Protein AF-A0A820RJI2-F1 (afdb_monomer_lite)

Radius of gyration: 17.26 Å; chains: 1; bounding box: 48×30×41 Å

pLDDT: mean 88.32, std 9.88, range [41.97, 96.56]

Secondary structure (DSSP, 8-state):
----------S-HHHHHHHHHHHHT--EEEEEEEE-GGGPPPHHHHHHHHHHH--EEEEEE-TTSS-EEEEEEEEGGGHHHHHHHHHHHHT--

InterPro domains:
  IPR054727 Protein bicaudal C homolog 1, KH-like domain [PF22985] (30-92)

Sequence (93 aa):
YGRRTSVTITGSPTQVCQARKLFDLCLPIILTFEIPIDKEPTRAQIAHIKDKLNVTTTVRTRKDKIGKLVTVQSQEYNCDQLFRARAIILGLP

Foldseek 3Di:
DDDDDDDDDDDPPVVVVVVVVVVVQQAKDKDKDKDAPVLADDPVLQVVLCVPQVKHWDWAQDPVNGIIMIMIMDTNNSVVSSVVSVCVSHVHD

Organism: NCBI:txid433720

Structure (mmCIF, N/CA/C/O backbone):
data_AF-A0A820RJI2-F1
#
_entry.id   AF-A0A820RJI2-F1
#
loop_
_atom_site.group_PDB
_atom_site.id
_atom_site.type_symbol
_atom_site.label_atom_id
_atom_site.label_alt_id
_atom_site.label_comp_id
_atom_site.label_asym_id
_atom_site.label_entity_id
_atom_site.label_seq_id
_atom_site.pdbx_PDB_ins_code
_atom_site.Cartn_x
_atom_site.Cartn_y
_atom_site.Cartn_z
_atom_site.occupancy
_atom_site.B_iso_or_equiv
_atom_site.auth_seq_id
_atom_site.auth_comp_id
_atom_site.auth_asym_id
_atom_site.auth_atom_id
_atom_site.pdbx_PDB_model_num
ATOM 1 N N . TYR A 1 1 ? 9.630 13.415 15.808 1.00 41.97 1 TYR A N 1
ATOM 2 C CA . TYR A 1 1 ? 8.568 13.050 16.764 1.00 41.97 1 TYR A CA 1
ATOM 3 C C . TYR A 1 1 ? 7.275 13.721 16.326 1.00 41.97 1 TYR A C 1
ATOM 5 O O . TYR A 1 1 ? 7.220 14.943 16.299 1.00 41.97 1 TYR A O 1
ATOM 13 N N . GLY A 1 2 ? 6.314 12.940 15.824 1.00 53.50 2 GLY A N 1
ATOM 14 C CA . GLY A 1 2 ? 5.109 13.443 15.151 1.00 53.50 2 GLY A CA 1
ATOM 15 C C . GLY A 1 2 ? 4.125 14.138 16.096 1.00 53.50 2 GLY A C 1
ATOM 16 O O . GLY A 1 2 ? 3.994 13.760 17.258 1.00 53.50 2 GLY A O 1
ATOM 17 N N . ARG A 1 3 ? 3.449 15.169 15.579 1.00 58.16 3 ARG A N 1
ATOM 18 C CA . ARG A 1 3 ? 2.409 15.961 16.253 1.00 58.16 3 ARG A CA 1
ATOM 19 C C . ARG A 1 3 ? 1.328 15.028 16.815 1.00 58.16 3 ARG A C 1
ATOM 21 O O . ARG A 1 3 ? 0.738 14.264 16.060 1.00 58.16 3 ARG A O 1
ATOM 28 N N . ARG A 1 4 ? 1.065 15.086 18.126 1.00 68.88 4 ARG A N 1
ATOM 29 C CA . ARG A 1 4 ? -0.065 14.371 18.736 1.00 68.88 4 ARG A CA 1
ATOM 30 C C . ARG A 1 4 ? -1.358 15.065 18.321 1.00 68.88 4 ARG A C 1
ATOM 32 O O . ARG A 1 4 ? -1.627 16.182 18.752 1.00 68.88 4 ARG A O 1
ATOM 39 N N . THR A 1 5 ? -2.131 14.418 17.465 1.00 74.06 5 THR A N 1
ATOM 40 C CA . THR A 1 5 ? -3.499 14.812 17.125 1.00 74.06 5 THR A CA 1
ATOM 41 C C . THR A 1 5 ? -4.455 14.119 18.091 1.00 74.06 5 THR A C 1
ATOM 43 O O . THR A 1 5 ? -4.461 12.895 18.180 1.00 74.06 5 THR A O 1
ATOM 46 N N . SER A 1 6 ? -5.249 14.890 18.837 1.00 82.25 6 SER A N 1
ATOM 47 C CA . SER A 1 6 ? -6.343 14.362 19.660 1.00 82.25 6 SER A CA 1
ATOM 48 C C . SER A 1 6 ? -7.656 14.443 18.889 1.00 82.25 6 SER A C 1
ATOM 50 O O . SER A 1 6 ? -7.975 15.491 18.329 1.00 82.25 6 SER A O 1
ATOM 52 N N . VAL A 1 7 ? -8.421 13.354 18.887 1.00 84.06 7 VAL A N 1
ATOM 53 C CA . VAL A 1 7 ? -9.749 13.276 18.267 1.00 84.06 7 VAL A CA 1
ATOM 54 C C . VAL A 1 7 ? -10.780 13.060 19.373 1.00 84.06 7 VAL A C 1
ATOM 56 O O . VAL A 1 7 ? -10.641 12.123 20.159 1.00 84.06 7 VAL A O 1
ATOM 59 N N . THR A 1 8 ? -11.801 13.917 19.438 1.00 90.00 8 THR A N 1
ATOM 60 C CA . THR A 1 8 ? -12.905 13.810 20.405 1.00 90.00 8 THR A CA 1
ATOM 61 C C . THR A 1 8 ? -14.146 13.275 19.699 1.00 90.00 8 THR A C 1
ATOM 63 O O . THR A 1 8 ? -14.580 13.851 18.705 1.00 90.00 8 THR A O 1
ATOM 66 N N . ILE A 1 9 ? -14.718 12.187 20.217 1.00 87.56 9 ILE A N 1
ATOM 67 C 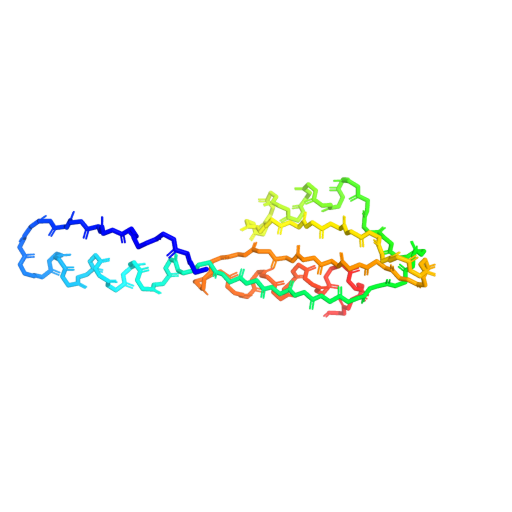CA . ILE A 1 9 ? -15.937 11.551 1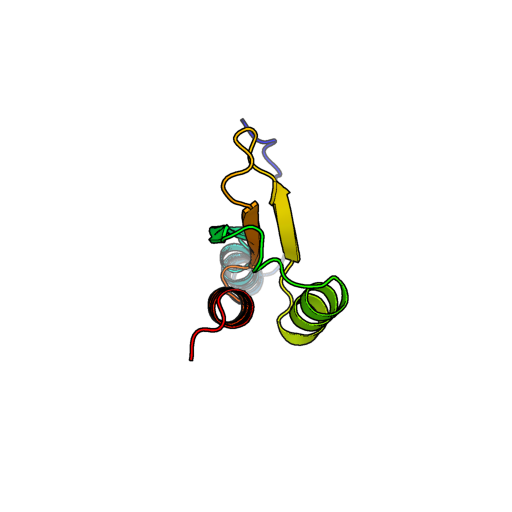9.697 1.00 87.56 9 ILE A CA 1
ATOM 68 C C . ILE A 1 9 ? -16.967 11.535 20.828 1.00 87.56 9 ILE A C 1
ATOM 70 O O . ILE A 1 9 ? -16.664 11.064 21.924 1.00 87.56 9 ILE A O 1
ATOM 74 N N . THR A 1 10 ? -18.169 12.049 20.578 1.00 93.56 10 THR A N 1
ATOM 75 C CA . THR A 1 10 ? -19.264 12.118 21.556 1.00 93.56 10 THR A CA 1
ATOM 76 C C . THR A 1 10 ? -20.495 11.385 21.024 1.00 93.56 10 THR A C 1
ATOM 78 O O . THR A 1 10 ? -20.750 11.361 19.822 1.00 93.56 10 THR A O 1
ATOM 81 N N . GLY A 1 11 ? -21.243 10.738 21.916 1.00 93.69 11 GLY A N 1
ATOM 82 C CA . GLY A 1 11 ? -22.403 9.918 21.567 1.00 93.69 11 GLY A CA 1
ATOM 83 C C . GLY A 1 11 ? -22.746 8.942 22.688 1.00 93.69 11 GLY A C 1
ATOM 84 O O . GLY A 1 11 ? -22.187 9.025 23.783 1.00 93.69 11 GLY A O 1
ATOM 85 N N . SER A 1 12 ? -23.648 7.997 22.421 1.00 96.56 12 SER A N 1
ATOM 86 C CA . SER A 1 12 ? -23.906 6.909 23.373 1.00 96.56 12 SER A CA 1
ATOM 87 C C . SER A 1 12 ? -22.653 6.033 23.564 1.00 96.56 12 SER A C 1
ATOM 89 O O . SER A 1 12 ? -21.852 5.911 22.630 1.00 96.56 12 SER A O 1
ATOM 91 N N . PRO A 1 13 ? -22.479 5.368 24.726 1.00 93.56 13 PRO A N 1
ATOM 92 C CA . PRO A 1 13 ? -21.320 4.506 24.978 1.00 93.56 13 PRO A CA 1
ATOM 93 C C . PRO A 1 13 ? -21.072 3.483 23.859 1.00 93.56 13 PRO A C 1
ATOM 95 O O . PRO A 1 13 ? -19.943 3.319 23.397 1.00 93.56 13 PRO A O 1
ATOM 98 N N . THR A 1 14 ? -22.140 2.863 23.348 1.00 94.81 14 THR A N 1
ATOM 99 C CA . THR A 1 14 ? -22.079 1.889 22.251 1.00 94.81 14 THR A CA 1
ATOM 100 C C . THR A 1 14 ? -21.541 2.504 20.957 1.00 94.81 14 THR A C 1
ATOM 102 O O . THR A 1 14 ? -20.660 1.922 20.323 1.00 94.81 14 THR A O 1
ATOM 105 N N . GLN A 1 15 ? -22.021 3.694 20.580 1.00 93.50 15 GLN A N 1
ATOM 106 C CA . GLN A 1 15 ? -21.576 4.397 19.371 1.00 93.50 15 GLN A CA 1
ATOM 107 C C . GLN A 1 15 ? -20.115 4.839 19.477 1.00 93.50 15 GLN A C 1
ATOM 109 O O . GLN A 1 15 ? -19.358 4.684 18.520 1.00 93.50 15 GLN A O 1
ATOM 114 N N . VAL A 1 16 ? -19.692 5.338 20.643 1.00 94.50 16 VAL A N 1
ATOM 115 C CA . VAL A 1 16 ? -18.301 5.760 20.869 1.00 94.50 16 VAL A CA 1
ATOM 116 C C . VAL A 1 16 ? -17.353 4.558 20.802 1.00 94.50 16 VAL A C 1
ATOM 118 O O . VAL A 1 16 ? -16.316 4.632 20.142 1.00 94.50 16 VAL A O 1
ATOM 121 N N . CYS A 1 17 ? -17.721 3.419 21.399 1.00 90.19 17 CYS A N 1
ATOM 122 C CA . CYS A 1 17 ? -16.937 2.186 21.289 1.00 90.19 17 CYS A CA 1
ATOM 123 C C . CYS A 1 17 ? -16.843 1.668 19.846 1.00 90.19 17 CYS A C 1
ATOM 125 O O . CYS A 1 17 ? -15.781 1.203 19.434 1.00 90.19 17 CYS A O 1
ATOM 127 N N . GLN A 1 18 ? -17.923 1.743 19.064 1.00 89.94 18 GLN A N 1
ATOM 128 C CA . GLN A 1 18 ? -17.897 1.368 17.646 1.00 89.94 18 GLN A CA 1
ATOM 129 C C . GLN A 1 18 ? -17.008 2.306 16.826 1.00 89.94 18 GLN A C 1
ATOM 131 O O . GLN A 1 18 ? -16.153 1.837 16.075 1.00 89.94 18 GLN A O 1
ATOM 136 N N . ALA A 1 19 ? -17.153 3.619 17.013 1.00 89.31 19 ALA A N 1
ATOM 137 C CA . ALA A 1 19 ? -16.328 4.612 16.338 1.00 89.31 19 ALA A CA 1
ATOM 138 C C . ALA A 1 19 ? -14.837 4.408 16.645 1.00 89.31 19 ALA A C 1
ATOM 140 O O . ALA A 1 19 ? -14.008 4.513 15.744 1.00 89.31 19 ALA A O 1
ATOM 141 N N . ARG A 1 20 ? -14.497 4.038 17.889 1.00 87.75 20 ARG A N 1
ATOM 142 C CA . ARG A 1 20 ? -13.120 3.711 18.273 1.00 87.75 20 ARG A CA 1
ATOM 143 C C . ARG A 1 20 ? -12.555 2.535 17.477 1.00 87.75 20 ARG A C 1
ATOM 145 O O . ARG A 1 20 ? -11.472 2.665 16.924 1.00 87.75 20 ARG A O 1
ATOM 152 N N . LYS A 1 21 ? -13.306 1.435 17.356 1.00 84.12 21 LYS A N 1
ATOM 153 C CA . LYS A 1 21 ? -12.883 0.262 16.570 1.00 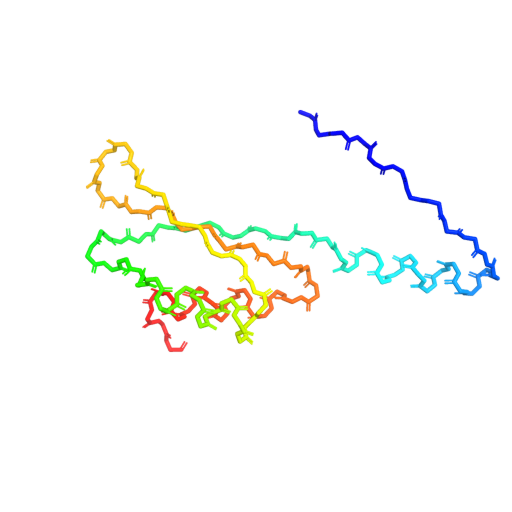84.12 21 LYS A CA 1
ATOM 154 C C . LYS A 1 21 ? -12.648 0.604 15.098 1.00 84.12 21 LYS A C 1
ATOM 156 O O . LYS A 1 21 ? -11.688 0.127 14.512 1.00 84.12 21 LYS A O 1
ATOM 161 N N . LEU A 1 22 ? -13.503 1.441 14.507 1.00 82.06 22 LEU A N 1
ATOM 162 C CA . LEU A 1 22 ? -13.319 1.905 13.127 1.00 82.06 22 LEU A CA 1
ATOM 163 C C . LEU A 1 22 ? -12.074 2.789 12.985 1.00 82.06 22 LEU A C 1
ATOM 165 O O . LEU A 1 22 ? -11.368 2.691 11.988 1.00 82.06 22 LEU A O 1
ATOM 169 N N . PHE A 1 23 ? -11.784 3.625 13.983 1.00 80.56 23 PHE A N 1
ATOM 170 C CA . PHE A 1 23 ? -10.594 4.475 13.995 1.00 80.56 23 PHE A CA 1
ATOM 171 C C . PHE A 1 23 ? -9.295 3.684 14.099 1.00 80.56 23 PHE A C 1
ATOM 173 O O . PHE A 1 23 ? -8.348 4.001 13.383 1.00 80.56 23 PHE A O 1
ATOM 180 N N . ASP A 1 24 ? -9.260 2.662 14.954 1.00 73.31 24 ASP A N 1
ATOM 181 C CA . ASP A 1 24 ? -8.082 1.806 15.112 1.00 73.31 24 ASP A CA 1
ATOM 182 C C . ASP A 1 24 ? -7.758 1.059 13.798 1.00 73.31 24 ASP A C 1
ATOM 184 O O . ASP A 1 24 ? -6.602 0.762 13.540 1.00 73.31 24 ASP A O 1
ATOM 188 N N . LEU A 1 25 ? -8.741 0.848 12.912 1.00 69.94 25 LEU A N 1
ATOM 189 C CA . LEU A 1 25 ? -8.544 0.270 11.573 1.00 69.94 25 LEU A CA 1
ATOM 190 C C . LEU A 1 25 ? -8.118 1.296 10.501 1.00 69.94 25 LEU A C 1
ATOM 192 O O . LEU A 1 25 ? -7.660 0.910 9.424 1.00 69.94 25 LEU A O 1
ATOM 196 N N . CYS A 1 26 ? -8.250 2.598 10.773 1.00 78.94 26 CYS A N 1
ATOM 197 C CA . CYS A 1 26 ? -7.874 3.707 9.882 1.00 78.94 26 CYS A CA 1
ATOM 198 C C . CYS A 1 26 ? -6.426 4.174 10.106 1.00 78.94 26 CYS A C 1
ATOM 200 O O . CYS A 1 26 ? -6.104 5.355 9.934 1.00 78.94 26 CYS A O 1
ATOM 202 N N . LEU A 1 27 ? -5.555 3.268 10.548 1.00 86.69 27 LEU A N 1
ATOM 203 C CA . LEU A 1 27 ? -4.141 3.559 10.712 1.00 86.69 27 LEU A CA 1
ATOM 204 C C . LEU A 1 27 ? -3.441 3.510 9.345 1.00 86.69 27 LEU A C 1
ATOM 206 O O . LEU A 1 27 ? -3.597 2.535 8.603 1.00 86.69 27 LEU A O 1
ATOM 210 N N . PRO A 1 28 ? -2.652 4.538 8.985 1.00 90.31 28 PRO A N 1
ATOM 211 C CA . PRO A 1 28 ? -1.898 4.519 7.746 1.00 90.31 28 PRO A CA 1
ATOM 212 C C . PRO A 1 28 ? -0.747 3.513 7.846 1.00 90.31 28 PRO A C 1
ATOM 214 O O . PRO A 1 28 ? 0.107 3.611 8.728 1.00 90.31 28 PRO A O 1
ATOM 217 N N . ILE A 1 29 ? -0.677 2.598 6.886 1.00 92.75 29 ILE A N 1
ATOM 218 C CA . ILE A 1 29 ? 0.425 1.650 6.712 1.00 92.75 29 ILE A CA 1
ATOM 219 C C . ILE A 1 29 ? 1.282 2.033 5.515 1.00 92.75 29 ILE A C 1
ATOM 221 O O . ILE A 1 29 ? 0.811 2.614 4.534 1.00 92.75 29 ILE A O 1
ATOM 225 N N . ILE A 1 30 ? 2.569 1.702 5.598 1.00 95.00 30 ILE A N 1
ATOM 226 C CA . ILE A 1 30 ? 3.559 2.036 4.579 1.00 95.00 30 ILE A CA 1
ATOM 227 C C . ILE A 1 30 ? 4.425 0.809 4.314 1.00 95.00 30 ILE A C 1
ATOM 229 O O . ILE A 1 30 ? 5.051 0.279 5.228 1.00 95.00 30 ILE A O 1
ATOM 233 N N . LEU A 1 31 ? 4.514 0.403 3.049 1.00 95.19 31 LEU A N 1
ATOM 234 C CA . LEU A 1 31 ? 5.411 -0.646 2.581 1.00 95.19 31 LEU A CA 1
ATOM 235 C C . LEU A 1 31 ? 6.412 -0.053 1.603 1.00 95.19 31 LEU A C 1
ATOM 237 O O . LEU A 1 31 ? 6.034 0.595 0.630 1.00 95.19 31 LEU A O 1
ATOM 241 N N . THR A 1 32 ? 7.695 -0.273 1.865 1.00 95.19 32 THR A N 1
ATOM 242 C CA . THR A 1 32 ? 8.775 0.242 1.024 1.00 95.19 32 THR A CA 1
ATOM 243 C C . THR A 1 32 ? 9.643 -0.904 0.531 1.00 95.19 32 THR A C 1
ATOM 245 O O . THR A 1 32 ? 10.020 -1.772 1.314 1.00 95.19 32 THR A O 1
ATOM 248 N N . PHE A 1 33 ? 9.942 -0.917 -0.765 1.00 93.81 33 PHE A N 1
ATOM 249 C CA . PHE A 1 33 ? 10.766 -1.942 -1.400 1.00 93.81 33 PHE A CA 1
ATOM 250 C C . PHE A 1 33 ? 11.583 -1.363 -2.555 1.00 93.81 33 PHE A C 1
ATOM 252 O O . PHE A 1 33 ? 11.300 -0.274 -3.056 1.00 93.81 33 PHE A O 1
ATOM 259 N N . GLU A 1 34 ? 12.614 -2.093 -2.967 1.00 92.00 34 GLU A N 1
ATOM 260 C CA . GLU A 1 34 ? 13.507 -1.690 -4.052 1.00 92.00 34 GLU A CA 1
ATOM 261 C C . GLU A 1 34 ? 13.160 -2.404 -5.356 1.00 92.00 34 GLU A C 1
ATOM 263 O O . GLU A 1 34 ? 12.776 -3.575 -5.352 1.00 92.00 34 GLU A O 1
ATOM 268 N N . ILE A 1 35 ? 13.318 -1.690 -6.470 1.00 91.38 35 ILE A N 1
ATOM 269 C CA . ILE A 1 35 ? 13.183 -2.223 -7.827 1.00 91.38 35 ILE A CA 1
ATOM 270 C C . ILE A 1 35 ? 14.379 -1.810 -8.699 1.00 91.38 35 ILE A C 1
ATOM 272 O O . ILE A 1 35 ? 14.959 -0.738 -8.479 1.00 91.38 35 ILE A O 1
ATOM 276 N N . PRO A 1 36 ? 14.734 -2.620 -9.711 1.00 89.19 36 PRO A N 1
ATOM 277 C CA . PRO A 1 36 ? 15.654 -2.213 -10.770 1.00 89.19 36 PRO A CA 1
ATOM 278 C C . PRO A 1 36 ? 15.163 -0.957 -11.511 1.00 89.19 36 PRO A C 1
ATOM 280 O O . PRO A 1 36 ? 13.960 -0.705 -11.596 1.00 89.19 36 PRO A O 1
ATOM 283 N N . ILE A 1 37 ? 16.084 -0.155 -12.053 1.00 85.50 37 ILE A N 1
ATOM 284 C CA . ILE A 1 37 ? 15.752 1.119 -12.728 1.00 85.50 37 ILE A CA 1
ATOM 285 C C . ILE A 1 37 ? 14.910 0.908 -13.988 1.00 85.50 37 ILE A C 1
ATOM 287 O O . ILE A 1 37 ? 14.031 1.717 -14.276 1.00 85.50 37 ILE A O 1
ATOM 291 N N . ASP A 1 38 ? 15.170 -0.177 -14.705 1.00 86.38 38 ASP A N 1
ATOM 292 C CA . ASP A 1 38 ? 14.470 -0.630 -15.907 1.00 86.38 38 ASP A CA 1
ATOM 293 C C . ASP A 1 38 ? 13.045 -1.134 -15.628 1.00 86.38 38 ASP A C 1
ATOM 295 O O . ASP A 1 38 ? 12.236 -1.222 -16.547 1.00 86.38 38 ASP A O 1
ATOM 299 N N . LYS A 1 39 ? 12.709 -1.413 -14.362 1.00 87.25 39 LYS A N 1
ATOM 300 C CA . LYS A 1 39 ? 11.389 -1.905 -13.938 1.00 87.25 39 LYS A CA 1
ATOM 301 C C . LYS A 1 39 ? 10.501 -0.833 -13.307 1.00 87.25 39 LYS A C 1
ATOM 303 O O . LYS A 1 39 ? 9.564 -1.155 -12.580 1.00 87.25 39 LYS A O 1
ATOM 308 N N . GLU A 1 40 ? 10.790 0.445 -13.540 1.00 88.62 40 GLU A N 1
ATOM 309 C CA . GLU A 1 40 ? 9.969 1.526 -12.993 1.00 88.62 40 GLU A CA 1
ATOM 310 C C . GLU A 1 40 ? 8.518 1.465 -13.509 1.00 88.62 40 GLU A C 1
ATOM 312 O O . GLU A 1 40 ? 8.301 1.436 -14.723 1.00 88.62 40 GLU A O 1
ATOM 317 N N . PRO A 1 41 ? 7.508 1.514 -12.618 1.00 89.00 41 PRO A N 1
ATOM 318 C CA . PRO A 1 41 ? 6.120 1.572 -13.045 1.00 89.00 41 PRO A CA 1
ATOM 319 C C . PRO A 1 41 ? 5.819 2.905 -13.737 1.00 89.00 41 PRO A C 1
ATOM 321 O O . PRO A 1 41 ? 6.162 3.988 -13.255 1.00 89.00 41 PRO A O 1
ATOM 324 N N . THR A 1 42 ? 5.116 2.834 -14.863 1.00 92.44 42 THR A N 1
ATOM 325 C CA . THR A 1 42 ? 4.705 4.021 -15.622 1.00 92.44 42 THR A CA 1
ATOM 326 C C . THR A 1 42 ? 3.701 4.869 -14.834 1.00 92.44 42 THR A C 1
ATOM 328 O O . THR A 1 42 ? 2.954 4.370 -13.989 1.00 92.44 42 THR A O 1
ATOM 331 N N . ARG A 1 43 ? 3.597 6.169 -15.152 1.00 91.31 43 ARG A N 1
ATOM 332 C CA . ARG A 1 43 ? 2.590 7.055 -14.530 1.00 91.31 43 ARG A CA 1
ATOM 333 C C . ARG A 1 43 ? 1.160 6.532 -14.692 1.00 91.31 43 ARG A C 1
ATOM 335 O O . ARG A 1 43 ? 0.365 6.665 -13.767 1.00 91.31 43 ARG A O 1
ATOM 342 N N . ALA A 1 44 ? 0.849 5.921 -15.836 1.00 93.69 44 ALA A N 1
ATOM 343 C CA . ALA A 1 44 ? -0.457 5.320 -16.096 1.00 93.69 44 ALA A CA 1
ATOM 344 C C . ALA A 1 44 ? -0.727 4.120 -15.174 1.00 93.69 44 ALA A C 1
ATOM 346 O O . ALA A 1 44 ? -1.802 4.034 -14.588 1.00 93.69 44 ALA A O 1
ATOM 347 N N . GLN A 1 45 ? 0.264 3.242 -14.975 1.00 92.19 45 GLN A N 1
ATOM 348 C CA . GLN A 1 45 ? 0.160 2.131 -14.023 1.00 92.19 45 GLN A CA 1
ATOM 349 C C . GLN A 1 45 ? -0.017 2.630 -12.587 1.00 92.19 45 GLN A C 1
ATOM 351 O O . GLN A 1 45 ? -0.878 2.127 -11.873 1.00 92.19 45 GLN A O 1
ATOM 356 N N . ILE A 1 46 ? 0.735 3.654 -12.171 1.00 93.81 46 ILE A N 1
ATOM 357 C CA . ILE A 1 46 ? 0.596 4.258 -10.837 1.00 93.81 46 ILE A CA 1
ATOM 358 C C . ILE A 1 46 ? -0.809 4.847 -10.644 1.00 93.81 46 ILE A C 1
ATOM 360 O O . ILE A 1 46 ? -1.424 4.637 -9.598 1.00 93.81 46 ILE A O 1
ATOM 364 N N . ALA A 1 47 ? -1.334 5.561 -11.644 1.00 93.88 47 ALA A N 1
ATOM 365 C CA . ALA A 1 47 ? -2.686 6.114 -11.598 1.00 93.88 47 ALA A CA 1
ATOM 366 C C . ALA A 1 47 ? -3.752 5.009 -11.532 1.00 93.88 47 ALA A C 1
ATOM 368 O O . ALA A 1 47 ? -4.675 5.104 -10.728 1.00 93.88 47 ALA A O 1
ATOM 369 N N . HIS A 1 48 ? -3.589 3.940 -12.314 1.00 94.19 48 HIS A N 1
ATOM 370 C CA . HIS A 1 48 ? -4.487 2.788 -12.302 1.00 94.19 48 HIS A CA 1
ATOM 371 C C . HIS A 1 48 ? -4.486 2.063 -10.950 1.00 94.19 48 HIS A C 1
ATOM 373 O O . HIS A 1 48 ? -5.547 1.786 -10.400 1.00 94.19 48 HIS A O 1
ATOM 379 N N . ILE A 1 49 ? -3.303 1.809 -10.382 1.00 94.56 49 ILE A N 1
ATOM 380 C CA . ILE A 1 49 ? -3.141 1.228 -9.042 1.00 94.56 49 ILE A CA 1
ATOM 381 C C . ILE A 1 49 ? -3.845 2.099 -8.001 1.00 94.56 49 ILE A C 1
ATOM 383 O O . ILE A 1 49 ? -4.579 1.583 -7.163 1.00 94.56 49 ILE A O 1
ATOM 387 N N . LYS A 1 50 ? -3.664 3.420 -8.069 1.00 93.06 50 LYS A N 1
ATOM 388 C CA . LYS A 1 50 ? -4.313 4.348 -7.142 1.00 93.06 50 LYS A CA 1
ATOM 389 C C . LYS A 1 50 ? -5.837 4.286 -7.238 1.00 93.06 50 LYS A C 1
ATOM 391 O O . LYS A 1 50 ? -6.490 4.170 -6.207 1.00 93.06 50 LYS A O 1
ATOM 396 N N . ASP A 1 51 ? -6.379 4.341 -8.451 1.00 94.38 51 ASP A N 1
ATOM 397 C CA . ASP A 1 51 ? -7.824 4.325 -8.702 1.00 94.38 51 ASP A CA 1
ATOM 398 C C . ASP A 1 51 ? -8.472 2.991 -8.303 1.00 94.38 51 ASP A C 1
ATOM 400 O O . ASP A 1 51 ? -9.506 2.969 -7.642 1.00 94.38 51 ASP A O 1
ATOM 404 N N . LYS A 1 52 ? -7.846 1.860 -8.654 1.00 95.38 52 LYS A N 1
ATOM 405 C CA . LYS A 1 52 ? -8.424 0.527 -8.426 1.00 95.38 52 LYS A CA 1
ATOM 406 C C . LYS A 1 52 ? -8.197 -0.033 -7.033 1.00 95.38 52 LYS A C 1
ATOM 408 O O . LYS A 1 52 ? -9.040 -0.782 -6.550 1.00 95.38 52 LYS A O 1
ATOM 413 N N . LEU A 1 53 ? -7.060 0.277 -6.416 1.00 94.56 53 LEU A N 1
ATOM 414 C CA . LEU A 1 53 ? -6.629 -0.354 -5.165 1.00 94.56 53 LEU A CA 1
ATOM 415 C C . LEU A 1 53 ? -6.713 0.594 -3.963 1.00 94.56 53 LEU A C 1
ATOM 417 O O . LEU A 1 53 ? -6.501 0.158 -2.834 1.00 94.56 53 LEU A O 1
ATOM 421 N N . ASN A 1 54 ? -7.036 1.874 -4.187 1.00 94.00 54 ASN A N 1
ATOM 422 C CA . ASN A 1 54 ? -7.094 2.910 -3.154 1.00 94.00 54 ASN A CA 1
ATOM 423 C C . ASN A 1 54 ? -5.787 3.007 -2.336 1.00 94.00 54 ASN A C 1
ATOM 425 O O . ASN A 1 54 ? -5.792 3.104 -1.109 1.00 94.00 54 ASN A O 1
ATOM 429 N N . VAL A 1 55 ? -4.645 2.947 -3.028 1.00 95.06 55 VAL A N 1
ATOM 430 C CA . VAL A 1 55 ? -3.305 3.077 -2.432 1.00 95.06 55 VAL A CA 1
ATOM 431 C C . VAL A 1 55 ? -2.530 4.221 -3.075 1.00 95.06 55 VAL A C 1
ATOM 433 O O . VAL A 1 55 ? -2.738 4.568 -4.236 1.00 95.06 55 VAL A O 1
ATOM 436 N N . THR A 1 56 ? -1.586 4.804 -2.343 1.00 95.06 56 THR A N 1
ATOM 437 C CA . THR A 1 56 ? -0.708 5.858 -2.869 1.00 95.06 56 THR A CA 1
ATOM 438 C C . THR A 1 56 ? 0.693 5.310 -3.091 1.00 95.06 56 THR A C 1
ATOM 440 O O . THR A 1 56 ? 1.305 4.802 -2.160 1.00 95.06 56 THR A O 1
ATOM 443 N N . THR A 1 57 ? 1.220 5.433 -4.312 1.00 95.25 57 THR A N 1
ATOM 444 C CA . THR A 1 57 ? 2.565 4.950 -4.665 1.00 95.25 57 THR A CA 1
ATOM 445 C C . THR A 1 57 ? 3.497 6.121 -4.958 1.00 95.25 57 THR A C 1
ATOM 447 O O . THR A 1 57 ? 3.155 7.013 -5.730 1.00 95.25 57 THR A O 1
ATOM 450 N N . THR A 1 58 ? 4.686 6.106 -4.360 1.00 94.75 58 THR A N 1
ATOM 451 C CA . THR A 1 58 ? 5.762 7.075 -4.599 1.00 94.75 58 THR A CA 1
ATOM 452 C C . THR A 1 58 ? 7.022 6.336 -5.022 1.00 94.75 58 THR A C 1
ATOM 454 O O . THR A 1 58 ? 7.443 5.409 -4.339 1.00 94.75 58 THR A O 1
ATOM 457 N N . VAL A 1 59 ? 7.653 6.770 -6.112 1.00 92.81 59 VAL A N 1
ATOM 458 C CA . VAL A 1 59 ? 8.926 6.216 -6.590 1.00 92.81 59 VAL A CA 1
ATOM 459 C C . VAL A 1 59 ? 10.021 7.264 -6.408 1.00 92.81 59 VAL A C 1
ATOM 461 O O . VAL A 1 59 ? 9.853 8.418 -6.801 1.00 92.81 59 VAL A O 1
ATOM 464 N N . ARG A 1 60 ? 11.135 6.881 -5.780 1.00 91.12 60 ARG A N 1
ATOM 465 C CA . ARG A 1 60 ? 12.302 7.744 -5.543 1.00 91.12 60 ARG A CA 1
ATOM 466 C C . ARG A 1 60 ? 13.566 7.057 -6.045 1.00 91.12 60 ARG A C 1
ATOM 468 O O . ARG A 1 60 ? 13.805 5.897 -5.728 1.00 91.12 60 ARG A O 1
ATOM 475 N N . THR A 1 61 ? 14.406 7.764 -6.790 1.00 85.69 61 THR A N 1
ATOM 476 C CA . THR A 1 61 ? 15.708 7.233 -7.228 1.00 85.69 61 THR A CA 1
ATOM 477 C C . THR A 1 61 ? 16.692 7.224 -6.057 1.00 85.69 61 THR A C 1
ATOM 479 O O . THR A 1 61 ? 16.807 8.229 -5.351 1.00 85.69 61 THR A O 1
ATOM 482 N N . ARG A 1 62 ? 17.412 6.114 -5.837 1.00 81.75 62 ARG A N 1
ATOM 483 C CA . ARG A 1 62 ? 18.493 6.090 -4.840 1.00 81.75 62 ARG A CA 1
ATOM 484 C C . ARG A 1 62 ? 19.704 6.901 -5.313 1.00 81.75 62 ARG A C 1
ATOM 486 O O . ARG A 1 62 ? 19.928 7.082 -6.509 1.00 81.75 62 ARG A O 1
ATOM 493 N N . LYS A 1 63 ? 20.492 7.400 -4.353 1.00 74.00 63 LYS A N 1
ATOM 494 C CA . LYS A 1 63 ? 21.669 8.256 -4.605 1.00 74.00 63 LYS A CA 1
ATOM 495 C C . LYS A 1 63 ? 22.760 7.559 -5.431 1.00 74.00 63 LYS A C 1
ATOM 497 O O . LYS A 1 63 ? 23.495 8.231 -6.142 1.00 74.00 63 LYS A O 1
ATOM 502 N N . ASP A 1 64 ? 22.837 6.237 -5.345 1.00 71.44 64 ASP A N 1
ATOM 503 C CA . ASP A 1 64 ? 23.794 5.365 -6.034 1.00 71.44 64 ASP A CA 1
ATOM 504 C C . ASP A 1 64 ? 23.378 4.994 -7.471 1.00 71.44 64 ASP A C 1
ATOM 506 O O . ASP A 1 64 ? 24.185 4.430 -8.201 1.00 71.44 64 ASP A O 1
ATOM 510 N N . LYS A 1 65 ? 22.155 5.337 -7.911 1.00 65.81 65 LYS A N 1
ATOM 511 C CA . LYS A 1 65 ? 21.604 5.009 -9.244 1.00 65.81 65 LYS A CA 1
ATOM 512 C C . LYS A 1 65 ? 21.620 3.509 -9.586 1.00 65.81 65 LYS A C 1
ATOM 514 O O . LYS A 1 65 ? 21.639 3.163 -10.761 1.00 65.81 65 LYS A O 1
ATOM 519 N N . ILE A 1 66 ? 21.587 2.621 -8.594 1.00 75.81 66 ILE A N 1
ATOM 520 C CA . ILE A 1 66 ? 21.520 1.165 -8.833 1.00 75.81 66 ILE A CA 1
ATOM 521 C C . ILE A 1 66 ? 20.064 0.671 -8.798 1.00 75.81 66 ILE A C 1
ATOM 523 O O . ILE A 1 66 ? 19.716 -0.330 -9.418 1.00 75.81 66 ILE A O 1
ATOM 527 N N . GLY A 1 67 ? 19.173 1.412 -8.136 1.00 84.44 67 GLY A N 1
ATOM 528 C CA . GLY A 1 67 ? 17.766 1.045 -8.018 1.00 84.44 67 GLY A CA 1
ATOM 529 C C . GLY A 1 67 ? 16.862 2.218 -7.669 1.00 84.44 67 GLY A C 1
ATOM 530 O O . GLY A 1 67 ? 17.310 3.326 -7.344 1.00 84.44 67 GLY A O 1
ATOM 531 N N . LYS A 1 68 ? 15.559 1.957 -7.721 1.00 90.25 68 LYS A N 1
ATOM 532 C CA . LYS A 1 68 ? 14.519 2.876 -7.260 1.00 90.25 68 LYS A CA 1
ATOM 533 C C . LYS A 1 68 ? 13.860 2.319 -6.010 1.00 90.25 68 LYS A C 1
ATOM 535 O O . LYS A 1 68 ? 13.634 1.120 -5.891 1.00 90.25 68 LYS A O 1
ATOM 540 N N . LEU A 1 69 ? 13.554 3.212 -5.084 1.00 93.00 69 LEU A N 1
ATOM 541 C CA . LEU A 1 69 ? 12.821 2.925 -3.868 1.00 93.00 69 LEU A CA 1
ATOM 542 C C . LEU A 1 69 ? 11.351 3.257 -4.109 1.00 93.00 69 LEU A C 1
ATOM 544 O O . LEU A 1 69 ? 11.0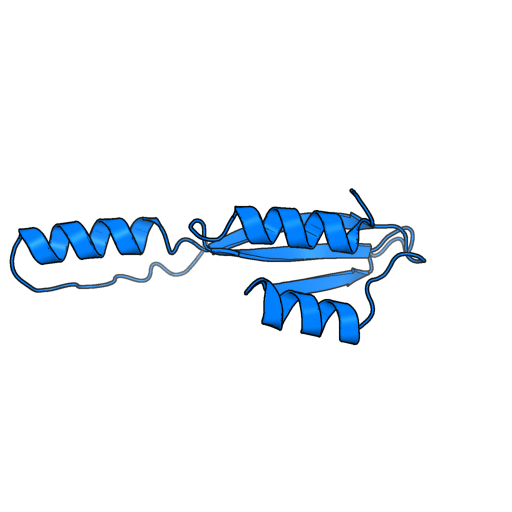07 4.408 -4.388 1.00 93.00 69 LEU A O 1
ATOM 548 N N . VAL A 1 70 ? 10.494 2.250 -4.016 1.00 94.81 70 VAL A N 1
ATOM 549 C CA . VAL A 1 70 ? 9.049 2.394 -4.156 1.00 94.81 70 VAL A CA 1
ATOM 550 C C . VAL A 1 70 ? 8.425 2.325 -2.777 1.00 94.81 70 VAL A C 1
ATOM 552 O O . VAL A 1 70 ? 8.660 1.383 -2.027 1.00 94.81 70 VAL A O 1
ATOM 555 N N . THR A 1 71 ? 7.605 3.315 -2.458 1.00 95.75 71 THR A N 1
ATOM 556 C CA . THR A 1 71 ? 6.818 3.371 -1.232 1.00 95.75 71 THR A CA 1
ATOM 557 C C . THR A 1 71 ? 5.343 3.321 -1.596 1.00 95.75 71 THR A C 1
ATOM 559 O O . THR A 1 71 ? 4.855 4.195 -2.310 1.00 95.75 71 THR A O 1
ATOM 562 N N . VAL A 1 72 ? 4.635 2.319 -1.086 1.00 96.19 72 VAL A N 1
ATOM 563 C CA . VAL A 1 72 ? 3.182 2.170 -1.195 1.00 96.19 72 VAL A CA 1
ATOM 564 C C . VAL A 1 72 ? 2.571 2.467 0.170 1.00 96.19 72 VAL A C 1
ATOM 566 O O . VAL A 1 72 ? 2.987 1.900 1.177 1.00 96.19 72 VAL A O 1
ATOM 569 N N . GLN A 1 73 ? 1.603 3.374 0.210 1.00 95.56 73 GLN A N 1
ATOM 570 C CA . GLN A 1 73 ? 0.893 3.788 1.417 1.00 95.56 73 GLN A CA 1
ATOM 571 C C . GLN A 1 73 ? -0.584 3.406 1.298 1.00 95.56 73 GLN A C 1
ATOM 573 O O . GLN A 1 73 ? -1.196 3.631 0.251 1.00 95.56 73 GLN A O 1
ATOM 578 N N . SER A 1 74 ? -1.149 2.845 2.362 1.00 94.88 74 SER A N 1
ATOM 579 C CA . SER A 1 74 ? -2.557 2.438 2.453 1.00 94.88 74 SER A CA 1
ATOM 580 C C . SER A 1 74 ? -3.066 2.615 3.888 1.00 94.88 74 SER A C 1
ATOM 582 O O . SER A 1 74 ? -2.371 3.183 4.726 1.00 94.88 74 SER A O 1
ATOM 584 N N . GLN A 1 75 ? -4.277 2.146 4.165 1.00 91.94 75 GLN A N 1
ATOM 585 C CA . GLN A 1 75 ? -4.849 2.017 5.508 1.00 91.94 75 GLN A CA 1
ATOM 586 C C . GLN A 1 75 ? -4.783 0.5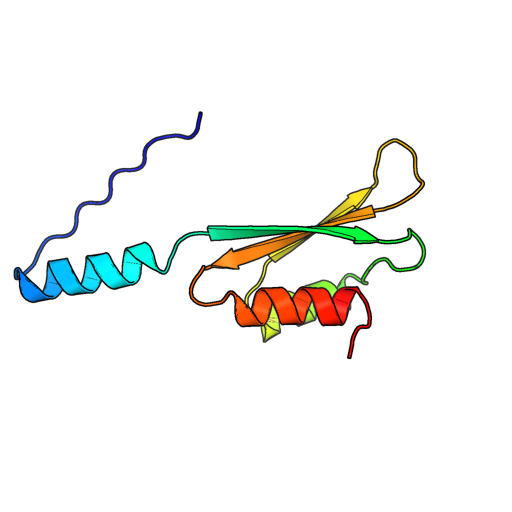54 5.964 1.00 91.94 75 GLN A C 1
ATOM 588 O O . GLN A 1 75 ? -4.794 -0.336 5.111 1.00 91.94 75 GLN A O 1
ATOM 593 N N . GLU A 1 76 ? -4.741 0.290 7.272 1.00 89.12 76 GLU A N 1
ATOM 594 C CA . GLU A 1 76 ? -4.690 -1.076 7.822 1.00 89.12 76 GLU A CA 1
ATOM 595 C C . GLU A 1 76 ? -5.833 -1.959 7.310 1.00 89.12 76 GLU A C 1
ATOM 597 O O . GLU A 1 76 ? -5.58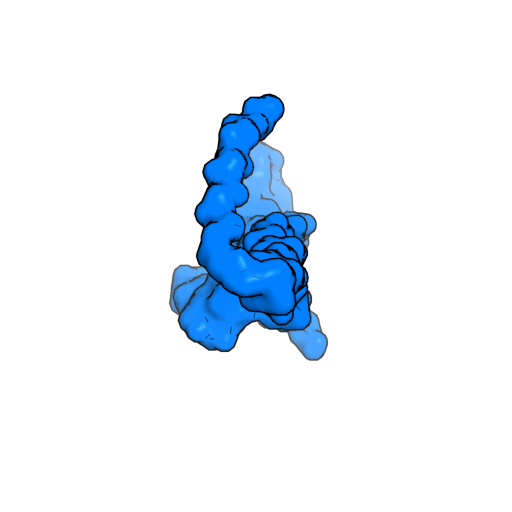4 -3.078 6.864 1.00 89.12 76 GLU A O 1
ATOM 602 N N . TYR A 1 77 ? -7.065 -1.442 7.255 1.00 89.31 77 TYR A N 1
ATOM 603 C CA . TYR A 1 77 ? -8.201 -2.192 6.699 1.00 89.31 77 TYR A CA 1
ATOM 604 C C . TYR A 1 77 ? -8.053 -2.546 5.206 1.00 89.31 77 TYR A C 1
ATOM 606 O O . TYR A 1 77 ? -8.791 -3.385 4.701 1.00 89.31 77 TYR A O 1
ATOM 614 N N . ASN A 1 78 ? -7.135 -1.895 4.483 1.00 92.31 78 ASN A N 1
ATOM 615 C CA . ASN A 1 78 ? -6.897 -2.059 3.047 1.00 92.31 78 ASN A CA 1
ATOM 616 C C . ASN A 1 78 ? -5.501 -2.652 2.760 1.00 92.31 78 ASN A C 1
ATOM 618 O O . ASN A 1 78 ? -4.883 -2.375 1.724 1.00 92.31 78 ASN A O 1
ATOM 622 N N . CYS A 1 79 ? -4.968 -3.435 3.703 1.00 92.69 79 CYS A N 1
ATOM 623 C CA . CYS A 1 79 ? -3.639 -4.040 3.617 1.00 92.69 79 CYS A CA 1
ATOM 624 C C . CYS A 1 79 ? -3.508 -5.028 2.446 1.00 92.69 79 CYS A C 1
ATOM 626 O O . CYS A 1 79 ? -2.500 -5.025 1.737 1.00 92.69 79 CYS A O 1
ATOM 628 N N . ASP A 1 80 ? -4.561 -5.794 2.156 1.00 94.62 80 ASP A N 1
ATOM 629 C CA . ASP A 1 80 ? -4.570 -6.757 1.048 1.00 94.62 80 ASP A CA 1
ATOM 630 C C . ASP A 1 80 ? -4.317 -6.079 -0.306 1.00 94.62 80 ASP A C 1
ATOM 632 O O . ASP A 1 80 ? -3.540 -6.562 -1.136 1.00 94.62 80 ASP A O 1
ATOM 636 N N . GLN A 1 81 ? -4.918 -4.904 -0.518 1.00 95.62 81 GLN A N 1
ATOM 637 C CA . GLN A 1 81 ? -4.738 -4.139 -1.751 1.00 95.62 81 GLN A CA 1
ATOM 638 C C . GLN A 1 81 ? -3.338 -3.526 -1.858 1.00 95.62 81 GLN A C 1
ATOM 640 O O . GLN A 1 81 ? -2.807 -3.389 -2.960 1.00 95.62 81 GLN A O 1
ATOM 645 N N . LEU A 1 82 ? -2.697 -3.218 -0.727 1.00 95.50 82 LEU A N 1
ATOM 646 C CA . LEU A 1 82 ? -1.301 -2.787 -0.691 1.00 95.50 82 LEU A CA 1
ATOM 647 C C . LEU A 1 82 ? -0.350 -3.912 -1.121 1.00 95.50 82 LEU A C 1
ATOM 649 O O . LEU A 1 82 ? 0.573 -3.662 -1.903 1.00 95.50 82 LEU A O 1
ATOM 653 N N . PHE A 1 83 ? -0.593 -5.155 -0.696 1.00 95.44 83 PHE A N 1
ATOM 654 C CA . PHE A 1 83 ? 0.189 -6.300 -1.171 1.00 95.44 83 PHE A CA 1
ATOM 655 C C . PHE A 1 83 ? -0.058 -6.597 -2.652 1.00 95.44 83 PHE A C 1
ATOM 657 O O . PHE A 1 83 ? 0.900 -6.851 -3.386 1.00 95.44 83 PHE A O 1
ATOM 664 N N . ARG A 1 84 ? -1.303 -6.467 -3.125 1.00 95.69 84 ARG A N 1
ATOM 665 C CA . ARG A 1 84 ? -1.627 -6.537 -4.560 1.00 95.69 84 ARG A CA 1
ATOM 666 C C . ARG A 1 84 ? -0.912 -5.469 -5.377 1.00 95.69 84 ARG A C 1
ATOM 668 O O . ARG A 1 84 ? -0.341 -5.782 -6.416 1.00 95.69 84 ARG A O 1
ATOM 675 N N . ALA A 1 85 ? -0.887 -4.225 -4.903 1.00 96.06 85 ALA A N 1
ATOM 676 C CA . ALA A 1 85 ? -0.167 -3.147 -5.572 1.00 96.06 85 ALA A CA 1
ATOM 677 C C . ALA A 1 85 ? 1.327 -3.472 -5.698 1.00 96.06 85 ALA A C 1
ATOM 679 O O . ALA A 1 85 ? 1.905 -3.303 -6.771 1.00 96.06 85 ALA A O 1
ATOM 680 N N . ARG A 1 86 ? 1.943 -4.013 -4.638 1.00 95.50 86 ARG A N 1
ATOM 681 C CA . ARG A 1 86 ? 3.326 -4.503 -4.695 1.00 95.50 86 ARG A CA 1
ATOM 682 C C . ARG A 1 86 ? 3.497 -5.618 -5.727 1.00 95.50 86 ARG A C 1
ATOM 684 O O . ARG A 1 86 ? 4.471 -5.575 -6.472 1.00 95.50 86 ARG A O 1
ATOM 691 N N . ALA A 1 87 ? 2.593 -6.596 -5.770 1.00 94.75 87 ALA A N 1
ATOM 692 C CA . ALA A 1 87 ? 2.670 -7.691 -6.735 1.00 94.75 87 ALA A CA 1
ATOM 693 C C . ALA A 1 87 ? 2.632 -7.168 -8.179 1.00 94.75 87 ALA A C 1
ATOM 695 O O . ALA A 1 87 ? 3.520 -7.492 -8.963 1.00 94.75 87 ALA A O 1
ATOM 696 N N . ILE A 1 88 ? 1.703 -6.257 -8.488 1.00 94.12 88 ILE A N 1
ATOM 697 C CA . ILE A 1 88 ? 1.594 -5.613 -9.806 1.00 94.12 88 ILE A CA 1
ATOM 698 C C . ILE A 1 88 ? 2.872 -4.842 -10.160 1.00 94.12 88 ILE A C 1
ATOM 700 O O . ILE A 1 88 ? 3.374 -4.974 -11.273 1.00 94.12 88 ILE A O 1
ATOM 704 N N . ILE A 1 89 ? 3.426 -4.061 -9.225 1.00 93.31 89 ILE A N 1
ATOM 705 C CA . ILE A 1 89 ? 4.651 -3.275 -9.460 1.00 93.31 89 ILE A CA 1
ATOM 706 C C . ILE A 1 89 ? 5.863 -4.185 -9.704 1.00 93.31 89 ILE A C 1
ATOM 708 O O . ILE A 1 89 ? 6.732 -3.851 -10.504 1.00 93.31 89 ILE A O 1
ATOM 712 N N . LEU A 1 90 ? 5.932 -5.330 -9.024 1.00 92.31 90 LEU A N 1
ATOM 713 C CA . LEU A 1 90 ? 7.029 -6.287 -9.168 1.00 92.31 90 LEU A CA 1
ATOM 714 C C . LEU A 1 90 ? 6.826 -7.286 -10.320 1.00 92.31 90 LEU A C 1
ATOM 716 O O . LEU A 1 90 ? 7.762 -8.021 -10.638 1.00 92.31 90 LEU A O 1
ATOM 720 N N . GLY A 1 91 ? 5.642 -7.318 -10.940 1.00 89.94 91 GLY A N 1
ATOM 721 C CA . GLY A 1 91 ? 5.271 -8.333 -11.928 1.00 89.94 91 GLY A CA 1
ATOM 722 C C . GLY A 1 91 ? 5.183 -9.743 -11.334 1.00 89.94 91 GLY A C 1
ATOM 723 O O . GLY A 1 91 ? 5.547 -10.709 -11.999 1.00 89.94 91 GLY A O 1
ATOM 724 N N . LEU A 1 92 ? 4.773 -9.852 -10.067 1.00 88.31 92 LEU A N 1
ATOM 725 C CA . LEU A 1 92 ? 4.564 -11.126 -9.377 1.00 88.31 92 LEU A CA 1
ATOM 726 C C . LEU A 1 92 ? 3.163 -11.684 -9.691 1.00 88.31 92 LEU A C 1
ATOM 728 O O . LEU A 1 92 ? 2.249 -10.882 -9.909 1.00 88.31 92 LEU A O 1
ATOM 732 N N . PRO A 1 93 ? 3.005 -13.023 -9.722 1.00 71.50 93 PRO A N 1
ATOM 733 C CA . PRO A 1 93 ? 1.713 -13.677 -9.926 1.00 71.50 93 PRO A CA 1
ATOM 734 C C . PRO A 1 93 ? 0.710 -13.381 -8.802 1.00 71.50 93 PRO A C 1
ATOM 736 O O . PRO A 1 93 ? 1.148 -13.094 -7.661 1.00 71.50 93 PRO A O 1
#